Protein AF-W6R909-F1 (afdb_monomer_lite)

Structure (mmCIF, N/CA/C/O backbone):
data_AF-W6R909-F1
#
_entry.id   AF-W6R909-F1
#
loop_
_atom_site.group_PDB
_atom_site.id
_atom_site.type_symbol
_atom_site.label_atom_id
_atom_site.label_alt_id
_atom_site.label_comp_id
_atom_site.label_asym_id
_atom_site.label_entity_id
_atom_site.label_seq_id
_atom_site.pdbx_PDB_ins_code
_atom_site.Cartn_x
_atom_site.Cartn_y
_atom_site.Cartn_z
_atom_site.occupancy
_atom_site.B_iso_or_equiv
_atom_site.auth_seq_id
_atom_site.auth_comp_id
_atom_site.auth_asym_id
_atom_site.auth_atom_id
_atom_site.pdbx_PDB_model_num
ATOM 1 N N . MET A 1 1 ? -12.999 1.945 1.449 1.00 92.81 1 MET A N 1
ATOM 2 C CA . MET A 1 1 ? -11.681 1.314 1.232 1.00 92.81 1 MET A CA 1
ATOM 3 C C . MET A 1 1 ? -10.691 2.418 0.921 1.00 92.81 1 MET A C 1
ATOM 5 O O . MET A 1 1 ? -11.047 3.311 0.161 1.00 92.81 1 MET A O 1
ATOM 9 N N . CYS A 1 2 ? -9.505 2.371 1.512 1.00 96.56 2 CYS A N 1
ATOM 10 C CA . CYS A 1 2 ? -8.406 3.294 1.252 1.00 96.56 2 CYS A CA 1
ATOM 11 C C . CYS A 1 2 ? -7.280 2.506 0.571 1.00 96.56 2 CYS A C 1
ATOM 13 O O . CYS A 1 2 ? -6.784 1.541 1.147 1.00 96.56 2 CYS A O 1
ATOM 15 N N . ALA A 1 3 ? -6.928 2.871 -0.660 1.00 95.81 3 ALA A N 1
ATOM 16 C CA . ALA A 1 3 ? -6.003 2.114 -1.507 1.00 95.81 3 ALA A CA 1
ATOM 17 C C . ALA A 1 3 ? -4.643 2.823 -1.625 1.00 95.81 3 ALA A C 1
ATOM 19 O O . ALA A 1 3 ? -4.203 3.124 -2.728 1.00 95.81 3 ALA A O 1
ATOM 20 N N . GLY A 1 4 ? -4.019 3.109 -0.480 1.00 94.56 4 GLY A N 1
ATOM 21 C CA . GLY A 1 4 ? -2.711 3.755 -0.415 1.00 94.56 4 GLY A CA 1
ATOM 22 C C . GLY A 1 4 ? -2.709 5.251 -0.714 1.00 94.56 4 GLY A C 1
ATOM 23 O O . GLY A 1 4 ? -3.745 5.824 -1.056 1.00 94.56 4 GLY A O 1
ATOM 24 N N . ASP A 1 5 ? -1.539 5.871 -0.541 1.00 94.06 5 ASP A N 1
ATOM 25 C CA . ASP A 1 5 ? -1.182 7.224 -1.006 1.00 94.06 5 ASP A CA 1
ATOM 26 C C . ASP A 1 5 ? -2.217 8.309 -0.678 1.00 94.06 5 ASP A C 1
ATOM 28 O O . ASP A 1 5 ? -2.495 9.225 -1.452 1.00 94.06 5 ASP A O 1
ATOM 32 N N . ILE A 1 6 ? -2.804 8.214 0.515 1.00 94.81 6 ILE A N 1
ATOM 33 C CA . ILE A 1 6 ? -3.758 9.210 1.026 1.00 94.81 6 ILE A CA 1
ATOM 34 C C . ILE A 1 6 ? -3.034 10.531 1.289 1.00 94.81 6 ILE A C 1
ATOM 36 O O . ILE A 1 6 ? -3.579 11.614 1.071 1.00 94.81 6 ILE A O 1
ATOM 40 N N . THR A 1 7 ? -1.802 10.425 1.781 1.00 93.75 7 THR A N 1
ATOM 41 C CA . THR A 1 7 ? -0.854 11.516 1.978 1.00 93.75 7 THR A CA 1
ATOM 42 C C . THR A 1 7 ? 0.539 11.043 1.550 1.00 93.75 7 THR A C 1
ATOM 44 O O . THR A 1 7 ? 0.712 9.896 1.146 1.00 93.75 7 THR A O 1
ATOM 47 N N . ASN A 1 8 ? 1.549 11.906 1.677 1.00 89.94 8 ASN A N 1
ATOM 48 C CA . ASN A 1 8 ? 2.939 11.535 1.399 1.00 89.94 8 ASN A CA 1
ATOM 49 C C . ASN A 1 8 ? 3.634 10.805 2.562 1.00 89.94 8 ASN A C 1
ATOM 51 O O . ASN A 1 8 ? 4.794 10.426 2.423 1.00 89.94 8 ASN A O 1
ATOM 55 N N . PHE A 1 9 ? 2.974 10.651 3.716 1.00 92.94 9 PHE A N 1
ATOM 56 C CA . PHE A 1 9 ? 3.574 10.055 4.907 1.00 92.94 9 PHE A CA 1
ATOM 57 C C . PHE A 1 9 ? 2.599 9.102 5.592 1.00 92.94 9 PHE A C 1
ATOM 59 O O . PHE A 1 9 ? 1.491 9.479 5.967 1.00 92.94 9 PHE A O 1
ATOM 66 N N . ILE A 1 10 ? 3.042 7.869 5.831 1.00 95.44 10 ILE A N 1
ATOM 67 C CA . ILE A 1 10 ? 2.190 6.809 6.380 1.00 95.44 10 ILE A CA 1
ATOM 68 C C . ILE A 1 10 ? 1.524 7.173 7.720 1.00 95.44 10 ILE A C 1
ATOM 70 O O . ILE A 1 10 ? 0.369 6.822 7.962 1.00 95.44 10 ILE A O 1
ATOM 74 N N . ASP A 1 11 ? 2.214 7.913 8.589 1.00 96.19 11 ASP A N 1
ATOM 75 C CA . ASP A 1 11 ? 1.683 8.357 9.881 1.00 96.19 11 ASP A CA 1
ATOM 76 C C . ASP A 1 11 ? 0.548 9.356 9.708 1.00 96.19 11 ASP A C 1
ATOM 78 O O . ASP A 1 11 ? -0.465 9.247 10.397 1.00 96.19 11 ASP A O 1
ATOM 82 N N . ASP A 1 12 ? 0.694 10.294 8.772 1.00 96.94 12 ASP A N 1
ATOM 83 C CA . ASP A 1 12 ? -0.322 11.299 8.473 1.00 96.94 12 ASP A CA 1
ATOM 84 C C . ASP A 1 12 ? -1.542 10.636 7.829 1.00 96.94 12 ASP A C 1
ATOM 86 O O . ASP A 1 12 ? -2.674 10.892 8.249 1.00 96.94 12 ASP A O 1
ATOM 90 N N . SER A 1 13 ? -1.314 9.712 6.887 1.00 96.81 13 SER A N 1
ATOM 91 C CA . SER A 1 13 ? -2.352 8.879 6.274 1.00 96.81 13 SER A CA 1
ATOM 92 C C . SER A 1 13 ? -3.169 8.138 7.341 1.00 96.81 13 SER A C 1
ATOM 94 O O . SER A 1 13 ? -4.394 8.285 7.404 1.00 96.81 13 SER A O 1
ATOM 96 N N . ILE A 1 14 ? -2.515 7.379 8.230 1.00 97.69 14 ILE A N 1
ATOM 97 C CA . ILE A 1 14 ? -3.207 6.587 9.260 1.00 97.69 14 ILE A CA 1
ATOM 98 C C . ILE A 1 14 ? -3.851 7.491 10.318 1.00 97.69 14 ILE A C 1
ATOM 100 O O . ILE A 1 14 ? -4.996 7.254 10.704 1.00 97.69 14 ILE A O 1
ATOM 104 N N . SER A 1 15 ? -3.177 8.557 10.752 1.00 97.62 15 SER A N 1
ATOM 105 C CA . SER A 1 15 ? -3.722 9.538 11.701 1.00 97.62 15 SER A CA 1
ATOM 106 C C . SER A 1 15 ? -5.005 10.186 11.171 1.00 97.62 15 SER A C 1
ATOM 108 O O . SER A 1 15 ? -6.011 10.267 11.886 1.00 97.62 15 SER A O 1
ATOM 110 N N . TYR A 1 16 ? -5.017 10.575 9.893 1.00 97.69 16 TYR A N 1
ATOM 111 C CA . TYR A 1 16 ? -6.199 11.120 9.233 1.00 97.69 16 TYR A CA 1
ATOM 112 C C . TYR A 1 16 ? -7.346 10.105 9.193 1.00 97.69 16 TYR A C 1
ATOM 114 O O . TYR A 1 16 ? -8.465 10.440 9.593 1.00 97.69 16 TYR A O 1
ATOM 122 N N . ILE A 1 17 ? -7.080 8.859 8.778 1.00 98.06 17 ILE A N 1
ATOM 123 C CA . ILE A 1 17 ? -8.098 7.798 8.751 1.00 98.06 17 ILE A CA 1
ATOM 124 C C . ILE A 1 17 ? -8.701 7.601 10.142 1.00 98.06 17 ILE A C 1
ATOM 126 O O . ILE A 1 17 ? -9.925 7.657 10.279 1.00 98.06 17 ILE A O 1
ATOM 130 N N . ARG A 1 18 ? -7.861 7.407 11.167 1.00 97.50 18 ARG A N 1
ATOM 131 C CA . ARG A 1 18 ? -8.301 7.160 12.550 1.00 97.50 18 ARG A CA 1
ATOM 132 C C . ARG A 1 18 ? -9.163 8.294 13.087 1.00 97.50 18 ARG A C 1
ATOM 134 O O . ARG A 1 18 ? -10.166 8.076 13.757 1.00 97.50 18 ARG A O 1
ATOM 141 N N . ARG A 1 19 ? -8.793 9.538 12.781 1.00 97.44 19 ARG A N 1
ATOM 142 C CA . ARG A 1 19 ? -9.500 10.714 13.292 1.00 97.44 19 ARG A CA 1
ATOM 143 C C . ARG A 1 19 ? -10.793 11.014 12.537 1.00 97.44 19 ARG A C 1
ATOM 145 O O . ARG A 1 19 ? -11.747 11.500 13.141 1.00 97.44 19 ARG A O 1
ATOM 152 N N . VAL A 1 20 ? -10.815 10.809 11.221 1.00 97.38 20 VAL A N 1
ATOM 153 C CA . VAL A 1 20 ? -11.862 11.363 10.346 1.00 97.38 20 VAL A CA 1
ATOM 154 C C . VAL A 1 20 ? -12.795 10.292 9.789 1.00 97.38 20 VAL A C 1
ATOM 156 O O . VAL A 1 20 ? -13.994 10.562 9.657 1.00 97.38 20 VAL A O 1
ATOM 159 N N . ILE A 1 21 ? -12.278 9.109 9.456 1.00 97.12 21 ILE A N 1
ATOM 160 C CA . ILE A 1 21 ? -13.019 8.064 8.734 1.00 97.12 21 ILE A CA 1
ATOM 161 C C . ILE A 1 21 ? -13.459 6.947 9.681 1.00 97.12 21 ILE A C 1
ATOM 163 O O . ILE A 1 21 ? -14.652 6.652 9.739 1.00 97.12 21 ILE A O 1
ATOM 167 N N . GLU A 1 22 ? -12.524 6.386 10.453 1.00 96.88 22 GLU A N 1
ATOM 168 C CA . GLU A 1 22 ? -12.757 5.272 11.386 1.00 96.88 22 GLU A CA 1
ATOM 169 C C . GLU A 1 22 ? -13.977 5.482 12.310 1.00 96.88 22 GLU A C 1
ATOM 171 O O . GLU A 1 22 ? -14.765 4.548 12.456 1.00 96.88 22 GLU A O 1
ATOM 176 N N . PRO A 1 23 ? -14.250 6.687 12.866 1.00 97.44 23 PRO A N 1
ATOM 177 C CA . PRO A 1 23 ? -15.401 6.880 13.754 1.00 97.44 23 PRO A CA 1
ATOM 178 C C . PRO A 1 23 ? -16.766 6.731 13.066 1.00 97.44 23 PRO A C 1
ATOM 180 O O . PRO A 1 23 ? -17.793 6.712 13.739 1.00 97.44 23 PRO A O 1
ATOM 183 N N . LYS A 1 24 ? -16.798 6.697 11.729 1.00 97.12 24 LYS A N 1
ATOM 184 C CA . LYS A 1 24 ? -18.025 6.648 10.924 1.00 97.12 24 LYS A CA 1
ATOM 185 C C . LYS A 1 24 ? -18.265 5.275 10.300 1.00 97.12 24 LYS A C 1
ATOM 187 O O . LYS A 1 24 ? -19.405 4.984 9.947 1.00 97.12 24 LYS A O 1
ATOM 192 N N . MET A 1 25 ? -17.216 4.472 10.105 1.00 95.56 25 MET A N 1
ATOM 193 C CA . MET A 1 25 ? -17.283 3.172 9.428 1.00 95.56 25 MET A CA 1
ATOM 194 C C . MET A 1 25 ? -15.983 2.363 9.576 1.00 95.56 25 MET A C 1
ATOM 196 O O . MET A 1 25 ? -14.914 2.967 9.684 1.00 95.56 25 MET A O 1
ATOM 200 N N . PRO A 1 26 ? -16.045 1.019 9.479 1.00 95.06 26 PRO A N 1
ATOM 201 C CA . PRO A 1 26 ? -14.858 0.174 9.352 1.00 95.06 26 PRO A CA 1
ATOM 202 C C . PRO A 1 26 ? -14.026 0.548 8.124 1.00 95.06 26 PRO A C 1
ATOM 204 O O . PRO A 1 26 ? -14.570 0.908 7.073 1.00 95.06 26 PRO A O 1
ATOM 207 N N . VAL A 1 27 ? -12.704 0.419 8.224 1.00 98.19 27 VAL A N 1
ATOM 208 C CA . VAL A 1 27 ? -11.791 0.795 7.139 1.00 98.19 27 VAL A CA 1
ATOM 209 C C . VAL A 1 27 ? -10.990 -0.415 6.691 1.00 98.19 27 VAL A C 1
ATOM 211 O O . VAL A 1 27 ? -10.351 -1.068 7.499 1.00 98.19 27 VAL A O 1
ATOM 214 N N . VAL A 1 28 ? -10.983 -0.683 5.387 1.00 98.38 28 VAL A N 1
ATOM 215 C CA . VAL A 1 28 ? -9.986 -1.554 4.750 1.00 98.38 28 VAL A CA 1
ATOM 216 C C . VAL A 1 28 ? -8.921 -0.655 4.138 1.00 98.38 28 VAL A C 1
ATOM 218 O O . VAL A 1 28 ? -9.273 0.228 3.346 1.00 98.38 28 VAL A O 1
ATOM 221 N N . LEU A 1 29 ? -7.664 -0.869 4.516 1.00 98.38 29 LEU A N 1
ATOM 222 C CA . LEU A 1 29 ? -6.502 -0.089 4.101 1.00 98.38 29 LEU A CA 1
ATOM 223 C C . LEU A 1 29 ? -5.476 -0.999 3.414 1.00 98.38 29 LEU A C 1
ATOM 225 O O . LEU A 1 29 ? -5.131 -2.048 3.943 1.00 98.38 29 LEU A O 1
ATOM 229 N N . VAL A 1 30 ? -4.961 -0.570 2.269 1.00 98.06 30 VAL A N 1
ATOM 230 C CA . VAL A 1 30 ? -3.715 -1.071 1.661 1.00 98.06 30 VAL A CA 1
ATOM 231 C C . VAL A 1 30 ? -2.751 0.113 1.586 1.00 98.06 30 VAL A C 1
ATOM 233 O O . VAL A 1 30 ? -3.214 1.252 1.509 1.00 98.06 30 VAL A O 1
ATOM 236 N N . LEU A 1 31 ? -1.443 -0.131 1.651 1.00 97.38 31 LEU A N 1
ATOM 237 C CA . LEU A 1 31 ? -0.434 0.921 1.496 1.00 97.38 31 LEU A CA 1
ATOM 238 C C . LEU A 1 31 ? -0.179 1.231 0.013 1.00 97.38 31 LEU A C 1
ATOM 240 O O . LEU A 1 31 ? -0.286 0.353 -0.839 1.00 97.38 31 LEU A O 1
ATOM 244 N N . GLY A 1 32 ? 0.148 2.483 -0.291 1.00 94.75 32 GLY A N 1
ATOM 245 C CA . GLY A 1 32 ? 0.595 2.939 -1.610 1.00 94.75 32 GLY A CA 1
ATOM 246 C C . GLY A 1 32 ? 2.093 3.223 -1.607 1.00 94.75 32 GLY A C 1
ATOM 247 O O . GLY A 1 32 ? 2.739 3.099 -0.566 1.00 94.75 32 GLY A O 1
ATOM 248 N N . ASN A 1 33 ? 2.682 3.579 -2.753 1.00 92.88 33 ASN A N 1
ATOM 249 C CA . ASN A 1 33 ? 4.136 3.730 -2.846 1.00 92.88 33 ASN A CA 1
ATOM 250 C C . ASN A 1 33 ? 4.697 4.812 -1.917 1.00 92.88 33 ASN A C 1
ATOM 252 O O . ASN A 1 33 ? 5.765 4.595 -1.341 1.00 92.88 33 ASN A O 1
ATOM 256 N N . HIS A 1 34 ? 3.992 5.926 -1.709 1.00 92.94 34 HIS A N 1
ATOM 257 C CA . HIS A 1 34 ? 4.428 6.986 -0.797 1.00 92.94 34 HIS A CA 1
ATOM 258 C C . HIS A 1 34 ? 4.389 6.550 0.668 1.00 92.94 34 HIS A C 1
ATOM 260 O O . HIS A 1 34 ? 5.227 6.986 1.457 1.00 92.94 34 HIS A O 1
ATOM 266 N N . ASP A 1 35 ? 3.507 5.620 1.038 1.00 95.00 35 ASP A N 1
ATOM 267 C CA . ASP A 1 35 ? 3.484 5.064 2.394 1.00 95.00 35 ASP A CA 1
ATOM 268 C C . ASP A 1 35 ? 4.762 4.249 2.716 1.00 95.00 35 ASP A C 1
ATOM 270 O O . ASP A 1 35 ? 5.100 4.059 3.888 1.00 95.00 35 ASP A O 1
ATOM 274 N N . PHE A 1 36 ? 5.511 3.805 1.696 1.00 93.75 36 PHE A N 1
ATOM 275 C CA . PHE A 1 36 ? 6.791 3.100 1.846 1.00 93.75 36 PHE A CA 1
ATOM 276 C C . PHE A 1 36 ? 8.027 4.015 1.806 1.00 93.75 36 PHE A C 1
ATOM 278 O O . PHE A 1 36 ? 9.137 3.551 2.089 1.00 93.75 36 PHE A O 1
ATOM 285 N N . TYR A 1 37 ? 7.883 5.299 1.463 1.00 91.62 37 TYR A N 1
ATOM 286 C CA . TYR A 1 37 ? 9.031 6.190 1.274 1.00 91.62 37 TYR A CA 1
ATOM 287 C C . TYR A 1 37 ? 9.837 6.377 2.566 1.00 91.62 37 TYR A C 1
ATOM 289 O O . TYR A 1 37 ? 9.302 6.534 3.663 1.00 91.62 37 TYR A O 1
ATOM 297 N N . GLY A 1 38 ? 11.167 6.351 2.432 1.00 90.00 38 GLY A N 1
ATOM 298 C CA . GLY A 1 38 ? 12.090 6.487 3.563 1.00 90.00 38 GLY A CA 1
ATOM 299 C C . GLY A 1 38 ? 12.167 5.264 4.488 1.00 90.00 38 GLY A C 1
ATOM 300 O O . GLY A 1 38 ? 12.760 5.360 5.562 1.00 90.00 38 GLY A O 1
ATOM 301 N N . SER A 1 39 ? 11.598 4.117 4.099 1.00 93.19 39 SER A N 1
ATOM 302 C CA . SER A 1 39 ? 11.676 2.863 4.853 1.00 93.19 39 SER A CA 1
ATOM 303 C C . SER A 1 39 ? 11.915 1.657 3.940 1.00 93.19 39 SER A C 1
ATOM 305 O O . SER A 1 39 ? 11.813 1.744 2.719 1.00 93.19 39 SER A O 1
ATOM 307 N N . SER A 1 40 ? 12.243 0.508 4.531 1.00 95.44 40 SER A N 1
ATOM 308 C CA . SER A 1 40 ? 12.151 -0.766 3.817 1.00 95.44 40 SER A CA 1
ATOM 309 C C . SER A 1 40 ? 10.688 -1.205 3.719 1.00 95.44 40 SER A C 1
ATOM 311 O O . SER A 1 40 ? 9.856 -0.788 4.525 1.00 95.44 40 SER A O 1
ATOM 313 N N . ILE A 1 41 ? 10.378 -2.114 2.787 1.00 94.25 41 ILE A N 1
ATOM 314 C CA . ILE A 1 41 ? 9.030 -2.701 2.668 1.00 94.25 41 ILE A CA 1
ATOM 315 C C . ILE A 1 41 ? 8.563 -3.275 4.013 1.00 94.25 41 ILE A C 1
ATOM 317 O O . ILE A 1 41 ? 7.479 -2.954 4.495 1.00 94.25 41 ILE A O 1
ATOM 321 N N . SER A 1 42 ? 9.408 -4.086 4.658 1.00 96.19 42 SER A N 1
ATOM 322 C CA . SER A 1 42 ? 9.098 -4.666 5.966 1.00 96.19 42 SER A CA 1
ATOM 323 C C . SER A 1 42 ? 8.943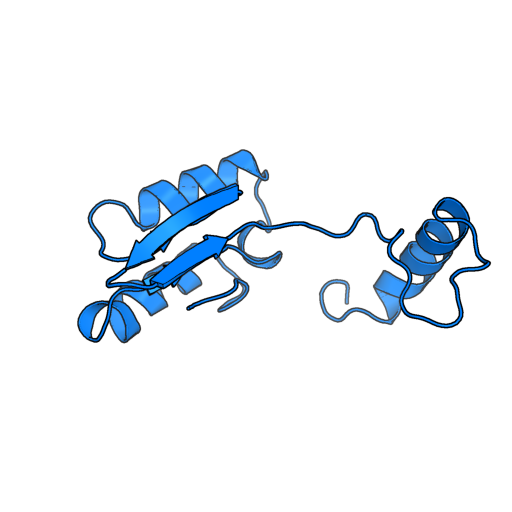 -3.604 7.055 1.00 96.19 42 SER A C 1
ATOM 325 O O . SER A 1 42 ? 8.015 -3.697 7.855 1.00 96.19 42 SER A O 1
ATOM 327 N N . GLY A 1 43 ? 9.804 -2.583 7.065 1.00 97.75 43 GLY A N 1
ATOM 328 C CA . GLY A 1 43 ? 9.788 -1.514 8.061 1.00 97.75 43 GLY A CA 1
ATOM 329 C C . GLY A 1 43 ? 8.530 -0.651 7.985 1.00 97.75 43 GLY A C 1
ATOM 330 O O . GLY A 1 43 ? 7.915 -0.373 9.017 1.00 97.75 43 GLY A O 1
ATOM 331 N N . ALA A 1 44 ? 8.102 -0.281 6.775 1.00 96.75 44 ALA A N 1
ATOM 332 C CA . ALA A 1 44 ? 6.862 0.458 6.554 1.00 96.75 44 ALA A CA 1
ATOM 333 C C . ALA A 1 44 ? 5.641 -0.354 7.003 1.00 96.75 44 ALA A C 1
ATOM 335 O O . ALA A 1 44 ? 4.815 0.155 7.757 1.00 96.75 44 ALA A O 1
ATOM 336 N N . LEU A 1 45 ? 5.564 -1.637 6.629 1.00 97.44 45 LEU A N 1
ATOM 337 C CA . LEU A 1 45 ? 4.467 -2.522 7.038 1.00 97.44 45 LEU A CA 1
ATOM 338 C C . LEU A 1 45 ? 4.412 -2.711 8.555 1.00 97.44 45 LEU A C 1
ATOM 340 O O . LEU A 1 45 ? 3.339 -2.661 9.150 1.00 97.44 45 LEU A O 1
ATOM 344 N N . GLU A 1 46 ? 5.555 -2.922 9.205 1.00 98.00 46 GLU A N 1
ATOM 345 C CA . GLU A 1 46 ? 5.631 -3.056 10.661 1.00 98.00 46 GLU A CA 1
ATOM 346 C C . GLU A 1 46 ? 5.182 -1.767 11.363 1.00 98.00 46 GLU A C 1
ATOM 348 O O . GLU A 1 46 ? 4.415 -1.808 12.327 1.00 98.00 46 GLU A O 1
ATOM 353 N N . ARG A 1 47 ? 5.602 -0.606 10.846 1.00 98.00 47 ARG A N 1
ATOM 354 C CA . ARG A 1 47 ? 5.150 0.700 11.334 1.00 98.00 47 ARG A CA 1
ATOM 355 C C . ARG A 1 47 ? 3.645 0.872 11.160 1.00 98.00 47 ARG A C 1
ATOM 357 O O . ARG A 1 47 ? 2.979 1.245 12.120 1.00 98.00 47 ARG A O 1
ATOM 364 N N . ALA A 1 48 ? 3.113 0.561 9.983 1.00 97.81 48 ALA A N 1
ATOM 365 C CA . ALA A 1 48 ? 1.689 0.628 9.685 1.00 97.81 48 ALA A CA 1
ATOM 366 C C . ALA A 1 48 ? 0.876 -0.237 10.653 1.00 97.81 48 ALA A C 1
ATOM 368 O O . ALA A 1 48 ? -0.074 0.251 11.261 1.00 97.81 48 ALA A O 1
ATOM 369 N N . ARG A 1 49 ? 1.300 -1.494 10.857 1.00 98.12 49 ARG A N 1
ATOM 370 C CA . ARG A 1 49 ? 0.670 -2.441 11.790 1.00 98.12 49 ARG A CA 1
ATOM 371 C C . ARG A 1 49 ? 0.620 -1.895 13.213 1.00 98.12 49 ARG A C 1
ATOM 373 O O . ARG A 1 49 ? -0.430 -1.965 13.839 1.00 98.12 49 ARG A O 1
ATOM 380 N N . ARG A 1 50 ? 1.710 -1.290 13.698 1.00 98.25 50 ARG A N 1
ATOM 381 C CA . ARG A 1 50 ? 1.718 -0.606 15.004 1.00 98.25 50 ARG A CA 1
ATOM 382 C C . ARG A 1 50 ? 0.743 0.569 15.053 1.00 98.25 50 ARG A C 1
ATOM 384 O O . ARG A 1 50 ? 0.045 0.748 16.042 1.00 98.25 50 ARG A O 1
ATOM 391 N N . LEU A 1 51 ? 0.687 1.381 13.999 1.00 98.00 51 LEU A N 1
ATOM 392 C CA . LEU A 1 51 ? -0.166 2.573 13.959 1.00 98.00 51 LEU A CA 1
ATOM 393 C C . LEU A 1 51 ? -1.667 2.238 13.927 1.00 98.00 51 LEU A C 1
ATOM 395 O O . LEU A 1 51 ? -2.471 3.020 14.444 1.00 98.00 51 LEU A O 1
ATOM 399 N N . VAL A 1 52 ? -2.046 1.096 13.343 1.00 97.88 52 VAL A N 1
ATOM 400 C CA . VAL A 1 52 ? -3.438 0.606 13.312 1.00 97.88 52 VAL A CA 1
ATOM 401 C C . VAL A 1 52 ? -3.791 -0.305 14.493 1.00 97.88 52 VAL A C 1
ATOM 403 O O . VAL A 1 52 ? -4.940 -0.731 14.609 1.00 97.88 52 VAL A O 1
ATOM 406 N N . GLU A 1 53 ? -2.849 -0.606 15.388 1.00 97.31 53 GLU A N 1
ATOM 407 C CA . GLU A 1 53 ? -3.109 -1.461 16.547 1.00 97.31 53 GLU A CA 1
ATOM 408 C C . GLU A 1 53 ? -4.233 -0.879 17.426 1.00 97.31 53 GLU A C 1
ATOM 410 O O . GLU A 1 53 ? -4.272 0.319 17.728 1.00 97.31 53 GLU A O 1
ATOM 415 N N . GLY A 1 54 ? -5.192 -1.733 17.799 1.00 95.12 54 GLY A N 1
ATOM 416 C CA . GLY A 1 54 ? -6.367 -1.343 18.586 1.00 95.12 54 GLY A CA 1
ATOM 417 C C . GLY A 1 54 ? -7.400 -0.480 17.846 1.00 95.12 54 GLY A C 1
ATOM 418 O O . GLY A 1 54 ? -8.300 0.053 18.493 1.00 95.12 54 GLY A O 1
ATOM 419 N N . SER A 1 55 ? -7.283 -0.320 16.524 1.00 96.38 55 SER A N 1
ATOM 420 C CA . SER A 1 55 ? -8.252 0.400 15.684 1.00 96.38 55 SER A CA 1
ATOM 421 C C . SER A 1 55 ? -9.209 -0.551 14.947 1.00 96.38 55 SER A C 1
ATOM 423 O O . SER A 1 55 ? -8.999 -1.763 14.904 1.00 96.38 55 SER A O 1
ATOM 425 N N . GLN A 1 56 ? -10.249 0.000 14.321 1.00 95.44 56 GLN A N 1
ATOM 426 C CA . GLN A 1 56 ? -11.133 -0.680 13.362 1.00 95.44 56 GLN A CA 1
ATOM 427 C C . GLN A 1 56 ? -10.605 -0.602 11.915 1.00 95.44 56 GLN A C 1
ATOM 429 O O . GLN A 1 56 ? -11.371 -0.713 10.951 1.00 95.44 56 GLN A O 1
ATOM 434 N N . ILE A 1 57 ? -9.300 -0.366 11.745 1.00 98.06 57 ILE A N 1
ATOM 435 C CA . ILE A 1 57 ? -8.635 -0.346 10.442 1.00 98.06 57 ILE A CA 1
ATOM 436 C C . ILE A 1 57 ? -8.049 -1.732 10.160 1.00 98.06 57 ILE A C 1
ATOM 438 O O . ILE A 1 57 ? -7.131 -2.198 10.831 1.00 98.06 57 ILE A O 1
ATOM 442 N N . HIS A 1 58 ? -8.552 -2.370 9.111 1.00 98.12 58 HIS A N 1
ATOM 443 C CA . HIS A 1 58 ? -8.038 -3.609 8.548 1.00 98.12 58 HIS A CA 1
ATOM 444 C C . HIS A 1 58 ? -6.970 -3.284 7.500 1.00 98.12 58 HIS A C 1
ATOM 446 O O . HIS A 1 58 ?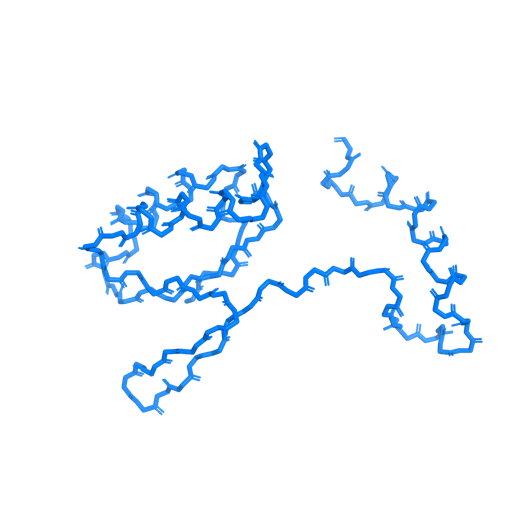 -7.287 -3.064 6.329 1.00 98.12 58 HIS A O 1
ATOM 452 N N . LEU A 1 59 ? -5.710 -3.219 7.931 1.00 98.25 59 LEU A N 1
ATOM 453 C CA . LEU A 1 59 ? -4.564 -3.134 7.027 1.00 98.25 59 LEU A CA 1
ATOM 454 C C . LEU A 1 59 ? -4.348 -4.491 6.342 1.00 98.25 59 LEU A C 1
ATOM 456 O O . LEU A 1 59 ? -4.211 -5.495 7.035 1.00 98.25 59 LEU A O 1
ATOM 460 N N . LEU A 1 60 ? -4.303 -4.518 5.010 1.00 98.38 60 LEU A N 1
ATOM 461 C CA . LEU A 1 60 ? -4.087 -5.726 4.214 1.00 98.38 60 LEU A CA 1
ATOM 462 C C . LEU A 1 60 ? -2.800 -5.613 3.392 1.00 98.38 60 LEU A C 1
ATOM 464 O O . LEU A 1 60 ? -2.637 -4.669 2.621 1.00 98.38 60 LEU A O 1
ATOM 468 N N . GLU A 1 61 ? -1.932 -6.617 3.503 1.00 97.25 61 GLU A N 1
ATOM 469 C CA . GLU A 1 61 ? -0.796 -6.820 2.600 1.00 97.25 61 GLU A CA 1
ATOM 470 C C . GLU A 1 61 ? -0.680 -8.307 2.247 1.00 97.25 61 GLU A C 1
ATOM 472 O O . GLU A 1 61 ? -0.168 -9.098 3.038 1.00 97.25 61 GLU A O 1
ATOM 477 N N . ASN A 1 62 ? -1.170 -8.688 1.062 1.00 96.94 62 ASN A N 1
ATOM 478 C CA . ASN A 1 62 ? -1.381 -10.084 0.653 1.00 96.94 62 ASN A CA 1
ATOM 479 C C . ASN A 1 62 ? -2.322 -10.842 1.600 1.00 96.94 62 ASN A C 1
ATOM 481 O O . ASN A 1 62 ? -2.180 -12.041 1.839 1.00 96.94 62 ASN A O 1
ATOM 485 N N . GLU A 1 63 ? -3.306 -10.124 2.134 1.00 97.75 63 GLU A N 1
ATOM 486 C CA . GLU A 1 63 ? -4.237 -10.614 3.142 1.00 97.75 63 GLU A CA 1
ATOM 487 C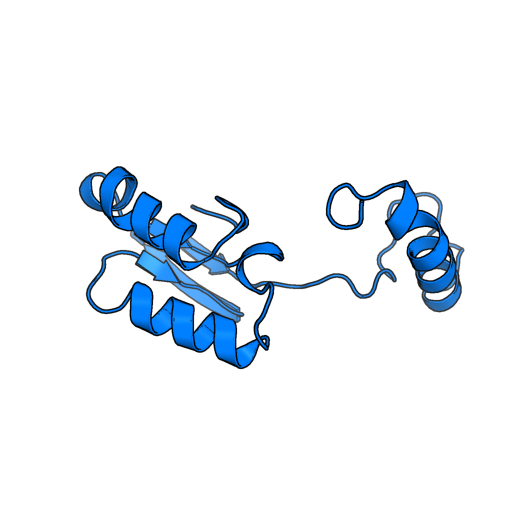 C . GLU A 1 63 ? -5.682 -10.348 2.716 1.00 97.75 63 GLU A C 1
ATOM 489 O O . GLU A 1 63 ? -5.972 -9.602 1.773 1.00 97.75 63 GLU A O 1
ATOM 494 N N . THR A 1 64 ? -6.617 -10.993 3.414 1.00 98.06 64 THR A N 1
ATOM 495 C CA . THR A 1 64 ? -8.049 -10.841 3.151 1.00 98.06 64 THR A CA 1
ATOM 496 C C . THR A 1 64 ? -8.818 -10.604 4.435 1.00 98.06 64 THR A C 1
ATOM 498 O O . THR A 1 64 ? -8.491 -11.201 5.458 1.00 98.06 64 THR A O 1
ATOM 501 N N . VAL A 1 65 ? -9.888 -9.816 4.364 1.00 97.94 65 VAL A N 1
ATOM 502 C CA . VAL A 1 65 ? -10.839 -9.622 5.465 1.00 97.94 65 VAL A CA 1
ATOM 503 C C . VAL A 1 65 ? -12.265 -9.755 4.950 1.00 97.94 65 VAL A C 1
ATOM 505 O O . VAL A 1 65 ? -12.570 -9.326 3.839 1.00 97.94 65 VAL A O 1
ATOM 508 N N . THR A 1 66 ? -13.146 -10.342 5.752 1.00 97.94 66 THR A N 1
ATOM 509 C CA . THR A 1 66 ? -14.581 -10.395 5.459 1.00 97.94 66 THR A CA 1
ATOM 510 C C . THR A 1 66 ? -15.307 -9.421 6.376 1.00 97.94 66 THR A C 1
ATOM 512 O O . THR A 1 66 ? -15.151 -9.493 7.593 1.00 97.94 66 THR A O 1
ATOM 515 N N . ILE A 1 67 ? -16.089 -8.508 5.798 1.00 96.00 67 ILE A N 1
ATOM 516 C CA . ILE A 1 67 ? -16.916 -7.542 6.532 1.00 96.00 67 ILE A CA 1
ATOM 517 C C . ILE A 1 67 ? -18.349 -7.688 6.015 1.00 96.00 67 ILE A C 1
ATOM 519 O O . ILE A 1 67 ? -18.618 -7.431 4.840 1.00 96.00 67 ILE A O 1
ATOM 523 N N . GLY A 1 68 ? -19.260 -8.136 6.884 1.00 94.25 68 GLY A N 1
ATOM 524 C CA . GLY A 1 68 ? -20.584 -8.603 6.461 1.00 94.25 68 GLY A CA 1
ATOM 525 C C . GLY A 1 68 ? -20.459 -9.806 5.522 1.00 94.25 68 GLY A C 1
ATOM 526 O O . GLY A 1 68 ? -19.689 -10.721 5.797 1.00 94.25 68 GLY A O 1
ATOM 527 N N . ASP A 1 69 ? -21.154 -9.761 4.386 1.00 97.19 69 ASP A N 1
ATOM 528 C CA . ASP A 1 69 ? -21.131 -10.823 3.366 1.00 97.19 69 ASP A CA 1
ATOM 529 C C . ASP A 1 69 ? -20.085 -10.584 2.260 1.00 97.19 69 ASP A C 1
ATOM 531 O O . ASP A 1 69 ? -20.088 -11.252 1.226 1.00 97.19 69 ASP A O 1
ATOM 535 N N . CYS A 1 70 ? -19.188 -9.610 2.449 1.00 97.38 70 CYS A N 1
ATOM 536 C CA . CYS A 1 70 ? -18.238 -9.183 1.429 1.00 97.38 70 CYS A CA 1
ATOM 537 C C . CYS A 1 70 ? -16.796 -9.520 1.835 1.00 97.38 70 CYS A C 1
ATOM 539 O O . CYS A 1 70 ? -16.342 -9.133 2.915 1.00 97.38 70 CYS A O 1
ATOM 541 N N . ARG A 1 71 ? -16.065 -10.226 0.961 1.00 98.12 71 ARG A N 1
ATOM 542 C CA . ARG A 1 71 ? -14.638 -10.538 1.137 1.00 98.12 71 ARG A CA 1
ATOM 543 C C . ARG A 1 71 ? -13.781 -9.525 0.385 1.00 98.12 71 ARG A C 1
ATOM 545 O O . ARG A 1 71 ? -13.866 -9.417 -0.834 1.00 98.12 71 ARG A O 1
ATOM 552 N N . PHE A 1 72 ? -12.907 -8.851 1.114 1.00 98.19 72 PHE A N 1
ATOM 553 C CA . PHE A 1 72 ? -11.926 -7.909 0.595 1.00 98.19 72 PHE A CA 1
ATOM 554 C C . PHE A 1 72 ? -10.554 -8.578 0.534 1.00 98.19 72 PHE A C 1
ATOM 556 O O . PHE A 1 72 ? -10.168 -9.296 1.457 1.00 98.19 72 PHE A O 1
ATOM 563 N N . ILE A 1 73 ? -9.827 -8.341 -0.554 1.00 98.12 73 ILE A N 1
ATOM 564 C CA . ILE A 1 73 ? -8.469 -8.838 -0.795 1.00 98.12 73 ILE A CA 1
ATOM 565 C C . ILE A 1 73 ? -7.607 -7.612 -1.078 1.00 98.12 73 ILE A C 1
ATOM 567 O O . ILE A 1 73 ? -7.987 -6.794 -1.917 1.00 98.12 73 ILE A O 1
ATOM 571 N N . GLY A 1 74 ? -6.492 -7.462 -0.366 1.00 97.56 74 GLY A N 1
ATOM 572 C CA . GLY A 1 74 ? -5.620 -6.297 -0.490 1.00 97.56 74 GLY A CA 1
ATOM 573 C C . GLY A 1 74 ? -4.151 -6.691 -0.546 1.00 97.56 74 GLY A C 1
ATOM 574 O O . GLY A 1 74 ? -3.702 -7.539 0.225 1.00 97.56 74 GLY A O 1
ATOM 575 N N . ALA A 1 75 ? -3.419 -6.086 -1.477 1.00 95.81 75 ALA A N 1
ATOM 576 C CA . ALA A 1 75 ? -1.991 -6.295 -1.674 1.00 95.81 75 ALA A CA 1
ATOM 577 C C . ALA A 1 75 ? -1.369 -5.087 -2.373 1.00 95.81 75 ALA A C 1
ATOM 579 O O . ALA A 1 75 ? -2.005 -4.481 -3.243 1.00 95.81 75 ALA A O 1
ATOM 580 N N . THR A 1 76 ? -0.112 -4.797 -2.045 1.00 94.31 76 THR A N 1
ATOM 581 C CA . THR A 1 76 ? 0.709 -3.850 -2.802 1.00 94.31 76 THR A CA 1
ATOM 582 C C . THR A 1 76 ? 1.489 -4.640 -3.849 1.00 94.31 76 THR A C 1
ATOM 584 O O . THR A 1 76 ? 2.500 -5.266 -3.541 1.00 94.31 76 THR A O 1
ATOM 587 N N . LEU A 1 77 ? 1.011 -4.660 -5.096 1.00 90.06 77 LEU A N 1
ATOM 588 C CA . LEU A 1 77 ? 1.586 -5.546 -6.120 1.00 90.06 77 LEU A CA 1
ATOM 589 C C . LEU A 1 77 ? 2.916 -5.051 -6.700 1.00 90.06 77 LEU A C 1
ATOM 591 O O . LEU A 1 77 ? 3.670 -5.871 -7.217 1.00 90.06 77 LEU A O 1
ATOM 595 N N . TRP A 1 78 ? 3.211 -3.750 -6.574 1.00 89.50 78 TRP A N 1
ATOM 596 C CA . TRP A 1 78 ? 4.322 -3.057 -7.238 1.00 89.50 78 TRP A CA 1
ATOM 597 C C . TRP A 1 78 ? 4.372 -3.316 -8.757 1.00 89.50 78 TRP A C 1
ATOM 599 O O . TRP A 1 78 ? 3.722 -4.203 -9.302 1.00 89.50 78 TRP A O 1
ATOM 609 N N . THR A 1 79 ? 5.103 -2.487 -9.495 1.00 88.75 79 THR A N 1
ATOM 610 C CA . THR A 1 79 ? 5.332 -2.739 -10.922 1.00 88.75 79 THR A CA 1
ATOM 611 C C . THR A 1 79 ? 6.780 -3.137 -11.131 1.00 88.75 79 THR A C 1
ATOM 613 O O . THR A 1 79 ? 7.695 -2.488 -10.628 1.00 88.75 79 THR A O 1
ATOM 616 N N . ASP A 1 80 ? 6.994 -4.209 -11.885 1.00 89.50 80 ASP A N 1
ATOM 617 C CA . ASP A 1 80 ? 8.306 -4.561 -12.425 1.00 89.50 80 ASP A CA 1
ATOM 618 C C . ASP A 1 80 ? 8.556 -3.894 -13.793 1.00 89.50 80 ASP A C 1
ATOM 620 O O . ASP A 1 80 ? 9.550 -4.193 -14.465 1.00 89.50 80 ASP A O 1
ATOM 624 N N . PHE A 1 81 ? 7.628 -3.013 -14.198 1.00 90.00 81 PHE A N 1
ATOM 625 C CA . PHE A 1 81 ? 7.561 -2.302 -15.473 1.00 90.00 81 PHE A CA 1
ATOM 626 C C . PHE A 1 81 ? 7.535 -3.205 -16.712 1.00 90.00 81 PHE A C 1
ATOM 628 O O . PHE A 1 81 ? 7.812 -2.752 -17.821 1.00 90.00 81 PHE A O 1
ATOM 635 N N . ALA A 1 82 ? 7.174 -4.475 -16.540 1.00 90.75 82 ALA A N 1
ATOM 636 C CA . ALA A 1 82 ? 7.128 -5.459 -17.612 1.00 90.75 82 ALA A CA 1
ATOM 637 C C . ALA A 1 82 ? 5.690 -5.847 -17.993 1.00 90.75 82 ALA A C 1
ATOM 639 O O . ALA A 1 82 ? 5.478 -6.760 -18.793 1.00 90.75 82 ALA A O 1
ATOM 640 N N . VAL A 1 83 ? 4.686 -5.165 -17.434 1.00 87.75 83 VAL A N 1
ATOM 641 C CA . VAL A 1 83 ? 3.263 -5.335 -17.765 1.00 87.75 83 VAL A C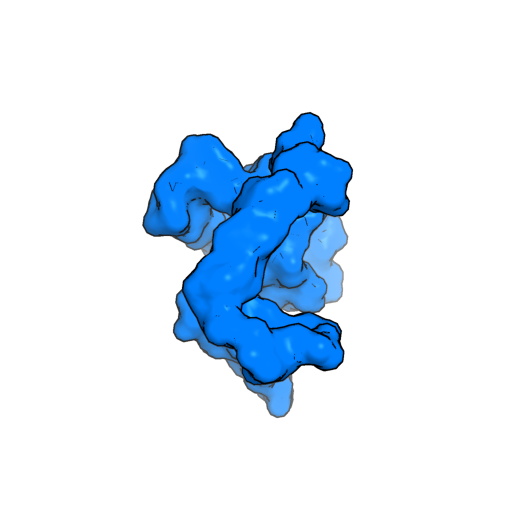A 1
ATOM 642 C C . VAL A 1 83 ? 2.951 -4.638 -19.091 1.00 87.75 83 VAL A C 1
ATOM 644 O O . VAL A 1 83 ? 3.493 -3.576 -19.383 1.00 87.75 83 VAL A O 1
ATOM 647 N N . SER A 1 84 ? 2.142 -5.280 -19.937 1.00 86.00 84 SER A N 1
ATOM 648 C CA . SER A 1 84 ? 1.744 -4.725 -21.240 1.00 86.00 84 SER A CA 1
ATOM 649 C C . SER A 1 84 ? 0.593 -3.761 -21.013 1.00 86.00 84 SER A C 1
ATOM 651 O O . SER A 1 84 ? -0.299 -4.048 -20.212 1.00 86.00 84 SER A O 1
ATOM 653 N N . VAL A 1 85 ? 0.627 -2.618 -21.690 1.00 82.75 85 VAL A N 1
ATOM 654 C CA . VAL A 1 85 ? -0.403 -1.573 -21.575 1.00 82.75 85 VAL A CA 1
ATOM 655 C C . VAL A 1 85 ? -1.305 -1.505 -22.812 1.00 82.75 85 VAL A C 1
ATOM 657 O O . VAL A 1 85 ? -2.099 -0.575 -22.940 1.00 82.75 85 VAL A O 1
ATOM 660 N N . GLY A 1 86 ? -1.216 -2.520 -23.678 1.00 81.62 86 GLY A N 1
ATOM 661 C CA . GLY A 1 86 ? -1.894 -2.599 -24.969 1.00 81.62 86 GLY A CA 1
ATOM 662 C C . GLY A 1 86 ? -1.024 -2.049 -26.098 1.00 81.62 86 GLY A C 1
ATOM 663 O O . GLY A 1 86 ? -0.266 -1.102 -25.903 1.00 81.62 86 GLY A O 1
ATOM 664 N N . GLU A 1 87 ? -1.125 -2.667 -27.278 1.00 85.00 87 GLU A N 1
ATOM 665 C CA . GLU A 1 87 ? -0.355 -2.343 -28.499 1.00 85.00 87 GLU A CA 1
ATOM 666 C C . GLU A 1 87 ? 1.147 -2.678 -28.430 1.00 85.00 87 GLU A C 1
ATOM 668 O O . GLU A 1 87 ? 1.854 -2.593 -29.436 1.00 85.00 87 GLU A O 1
ATOM 673 N N . ASP A 1 88 ? 1.643 -3.108 -27.270 1.00 88.31 88 ASP A N 1
ATOM 674 C CA . ASP A 1 88 ? 3.033 -3.475 -27.011 1.00 88.31 88 ASP A CA 1
ATOM 675 C C . ASP A 1 88 ? 3.215 -4.960 -26.659 1.00 88.31 88 ASP A C 1
ATOM 677 O O . ASP A 1 88 ? 4.296 -5.352 -26.221 1.00 88.31 88 ASP A O 1
ATOM 681 N N . GLU A 1 89 ? 2.207 -5.818 -26.883 1.00 92.44 89 GLU A N 1
ATOM 682 C CA . GLU A 1 89 ? 2.286 -7.253 -26.555 1.00 92.44 89 GLU A CA 1
ATOM 683 C C . GLU A 1 89 ? 3.412 -7.969 -27.316 1.00 92.44 89 GLU A C 1
ATOM 685 O O . GLU A 1 89 ? 3.954 -8.971 -26.852 1.00 92.44 89 GLU A O 1
ATOM 690 N N . HIS A 1 90 ? 3.767 -7.445 -28.491 1.00 92.25 90 HIS A N 1
ATOM 691 C CA . HIS A 1 90 ? 4.860 -7.939 -29.323 1.00 92.25 90 HIS A CA 1
ATOM 692 C C . HIS A 1 90 ? 6.249 -7.544 -28.797 1.00 92.25 90 HIS A C 1
ATOM 694 O O . HIS A 1 90 ? 7.250 -8.088 -29.262 1.00 92.25 90 HIS A O 1
ATOM 700 N N . ILE A 1 91 ? 6.324 -6.609 -27.846 1.00 93.06 91 ILE A N 1
ATOM 701 C CA . ILE A 1 91 ? 7.575 -6.135 -27.260 1.00 93.06 91 ILE A CA 1
ATOM 702 C C . ILE A 1 91 ? 7.930 -7.030 -26.060 1.00 93.06 91 ILE A C 1
ATOM 704 O O . ILE A 1 91 ? 7.122 -7.183 -25.132 1.00 93.06 91 ILE A O 1
ATOM 708 N N . PRO A 1 92 ? 9.136 -7.621 -26.014 1.00 94.88 92 PRO A N 1
ATOM 709 C CA . PRO A 1 92 ? 9.562 -8.438 -24.884 1.00 94.88 92 PRO A CA 1
ATOM 710 C C . PRO A 1 92 ? 9.491 -7.688 -23.536 1.00 94.88 92 PRO A C 1
ATOM 712 O O . PRO A 1 92 ? 9.746 -6.483 -23.487 1.00 94.88 92 PRO A O 1
ATOM 715 N N . PRO A 1 93 ? 9.188 -8.377 -22.414 1.00 93.69 93 PRO A N 1
ATOM 716 C CA . PRO A 1 93 ? 9.118 -7.756 -21.084 1.00 93.69 93 PRO A CA 1
ATOM 717 C C . PRO A 1 93 ? 10.379 -6.965 -20.689 1.00 93.69 93 PRO A C 1
ATOM 719 O O . PRO A 1 93 ? 10.281 -5.921 -20.051 1.00 93.69 93 PRO A O 1
ATOM 722 N N . GLU A 1 94 ? 11.562 -7.443 -21.085 1.00 94.50 94 GLU A N 1
ATOM 723 C CA . GLU A 1 94 ? 12.840 -6.771 -20.818 1.00 94.50 94 GLU A CA 1
ATOM 724 C C . GLU A 1 94 ? 12.947 -5.421 -21.539 1.00 94.50 94 GLU A C 1
ATOM 726 O O . GLU A 1 94 ? 13.290 -4.417 -20.918 1.00 94.50 94 GLU A O 1
ATOM 731 N N . GLU A 1 95 ? 12.572 -5.367 -22.818 1.00 93.94 95 GLU A N 1
ATOM 732 C CA . GLU A 1 95 ? 12.570 -4.127 -23.601 1.00 93.94 95 GLU A CA 1
ATOM 733 C C . GLU A 1 95 ? 11.540 -3.121 -23.070 1.00 93.94 95 GLU A C 1
ATOM 735 O O . GLU A 1 95 ? 11.824 -1.923 -22.984 1.00 93.94 95 GLU A O 1
ATOM 740 N N . ARG A 1 96 ? 10.365 -3.597 -22.635 1.00 93.06 96 ARG A N 1
ATOM 741 C CA . ARG A 1 96 ? 9.345 -2.743 -22.001 1.00 93.06 96 ARG A CA 1
ATOM 742 C C . ARG A 1 96 ? 9.851 -2.127 -20.703 1.00 93.06 96 ARG A C 1
ATOM 744 O O . ARG A 1 96 ? 9.682 -0.926 -20.498 1.00 93.06 96 ARG A O 1
ATOM 751 N N . ARG A 1 97 ? 10.558 -2.909 -19.885 1.00 93.00 97 ARG A N 1
ATOM 752 C CA . ARG A 1 97 ? 11.190 -2.429 -18.654 1.00 93.00 97 ARG A CA 1
ATOM 753 C C . ARG A 1 97 ? 12.233 -1.347 -18.935 1.00 93.00 97 ARG A C 1
ATOM 755 O O . ARG A 1 97 ? 12.203 -0.311 -18.278 1.00 93.00 97 ARG A O 1
ATOM 762 N N . VAL A 1 98 ? 13.123 -1.555 -19.910 1.00 92.12 98 VAL A N 1
ATOM 763 C CA . VAL A 1 98 ? 14.135 -0.551 -20.300 1.00 92.12 98 VAL A CA 1
ATOM 764 C C . VAL A 1 98 ? 13.460 0.753 -20.717 1.00 92.12 98 VAL A C 1
ATOM 766 O O . VAL A 1 98 ? 13.750 1.806 -20.150 1.00 92.12 98 VAL A O 1
ATOM 769 N N . LYS A 1 99 ? 12.488 0.676 -21.630 1.00 89.56 99 LYS A N 1
ATOM 770 C CA . LYS A 1 99 ? 11.733 1.843 -22.099 1.00 89.56 99 LYS A CA 1
ATOM 771 C C . LYS A 1 99 ? 11.000 2.556 -20.961 1.00 89.56 99 LYS A C 1
ATOM 773 O O . LYS A 1 99 ? 10.962 3.783 -20.921 1.00 89.56 99 LYS A O 1
ATOM 778 N N . ALA A 1 100 ? 10.415 1.808 -20.028 1.00 89.75 100 ALA A N 1
ATOM 779 C CA . ALA A 1 100 ? 9.773 2.390 -18.859 1.00 89.75 100 ALA A CA 1
ATOM 780 C C . ALA A 1 100 ? 10.784 3.153 -17.995 1.00 89.75 100 ALA A C 1
ATOM 782 O O . ALA A 1 100 ? 10.532 4.310 -17.674 1.00 89.75 100 ALA A O 1
ATOM 783 N N . PHE A 1 101 ? 11.948 2.576 -17.687 1.00 89.00 101 PHE A N 1
ATOM 784 C CA . PHE A 1 101 ? 12.981 3.261 -16.902 1.00 89.00 101 PHE A CA 1
ATOM 785 C C . PHE A 1 101 ? 13.515 4.535 -17.569 1.00 89.00 101 PHE A C 1
ATOM 787 O O . PHE A 1 101 ? 13.821 5.495 -16.865 1.00 89.00 101 PHE A O 1
ATOM 794 N N . GLU A 1 102 ? 13.577 4.587 -18.901 1.00 89.19 102 GLU A N 1
ATOM 795 C CA . GLU A 1 102 ? 13.921 5.816 -19.631 1.00 89.19 102 GLU A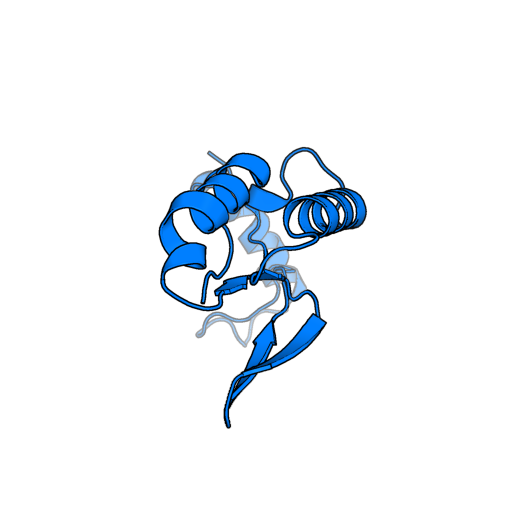 CA 1
ATOM 796 C C . GLU A 1 102 ? 12.851 6.908 -19.478 1.00 89.19 102 GLU A C 1
ATOM 798 O O . GLU A 1 102 ? 13.162 8.096 -19.384 1.00 89.19 102 GLU A O 1
ATOM 803 N N . LEU A 1 103 ? 11.573 6.522 -19.454 1.00 87.50 103 LEU A N 1
ATOM 804 C CA . LEU A 1 103 ? 10.452 7.459 -19.454 1.00 87.50 103 LEU A CA 1
ATOM 805 C C . LEU A 1 103 ? 10.027 7.901 -18.051 1.00 87.50 103 LEU A C 1
ATOM 807 O O . LEU A 1 103 ? 9.640 9.060 -17.891 1.00 87.50 103 LEU A O 1
ATOM 811 N N . VAL A 1 104 ? 10.097 7.015 -17.053 1.00 87.69 104 VAL A N 1
ATOM 812 C CA . VAL A 1 104 ? 9.591 7.220 -15.682 1.00 87.69 104 VAL A CA 1
ATOM 813 C C . VAL A 1 104 ? 10.033 8.562 -15.084 1.00 87.69 104 VAL A C 1
ATOM 815 O O . VAL A 1 104 ? 9.141 9.321 -14.706 1.00 87.69 104 VAL A O 1
ATOM 818 N N . PRO A 1 105 ? 11.327 8.949 -15.095 1.00 85.19 105 PRO A N 1
ATOM 819 C CA . PRO A 1 105 ? 11.764 10.217 -14.497 1.00 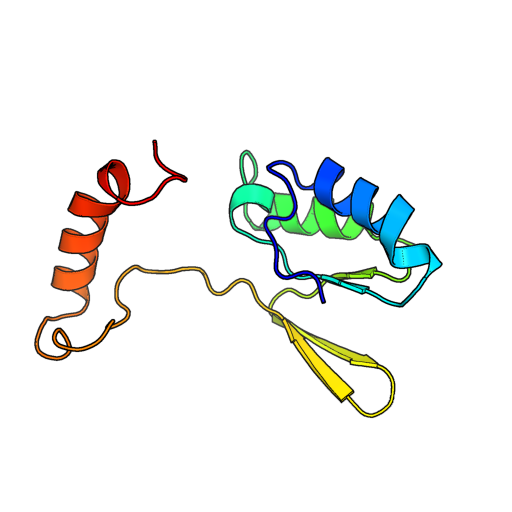85.19 105 PRO A CA 1
ATOM 820 C C . PRO A 1 105 ? 11.132 11.462 -15.137 1.00 85.19 105 PRO A C 1
ATOM 822 O O . PRO A 1 105 ? 10.994 12.502 -14.506 1.00 85.19 105 PRO A O 1
ATOM 825 N N . SER A 1 106 ? 10.746 11.374 -16.413 1.00 85.88 106 SER A N 1
ATOM 826 C CA . SER A 1 106 ? 10.161 12.499 -17.156 1.00 85.88 106 SER A CA 1
ATOM 827 C C . SER A 1 106 ? 8.631 12.475 -17.208 1.00 85.88 106 SER A C 1
ATOM 829 O O . SER A 1 106 ? 8.010 13.495 -17.514 1.00 85.88 106 SER A O 1
ATOM 831 N N . ARG A 1 107 ? 8.013 11.316 -16.951 1.00 83.62 107 ARG A N 1
ATOM 832 C CA . ARG A 1 107 ? 6.579 11.077 -17.170 1.00 83.62 107 ARG A CA 1
ATOM 833 C C . ARG A 1 107 ? 5.794 10.786 -15.896 1.00 83.62 107 ARG A C 1
ATOM 835 O O . ARG A 1 107 ? 4.585 11.006 -15.905 1.00 83.62 107 ARG A O 1
ATOM 842 N N . MET A 1 108 ? 6.430 10.309 -14.827 1.00 81.75 108 MET A N 1
ATOM 843 C CA . MET A 1 108 ? 5.763 10.015 -13.557 1.00 81.75 108 MET A CA 1
ATOM 844 C C . MET A 1 108 ? 6.035 11.123 -12.543 1.00 81.75 108 MET A C 1
ATOM 846 O O . MET A 1 108 ? 7.184 11.447 -12.260 1.00 81.75 108 MET A O 1
ATOM 850 N N . LYS A 1 109 ? 4.958 11.692 -11.989 1.00 74.62 109 LYS A N 1
ATOM 851 C CA . LYS A 1 109 ? 5.027 12.795 -11.016 1.00 74.62 109 LYS A CA 1
ATOM 852 C C . LYS A 1 109 ? 5.801 12.430 -9.752 1.00 74.62 109 LYS A C 1
ATOM 854 O O . LYS A 1 109 ? 6.434 13.300 -9.174 1.00 74.62 109 LYS A O 1
ATOM 859 N N . ASP A 1 110 ? 5.781 11.159 -9.372 1.00 76.31 110 ASP A N 1
ATOM 860 C CA . ASP A 1 110 ? 6.417 10.671 -8.145 1.00 76.31 110 ASP A CA 1
ATOM 861 C C . ASP A 1 110 ? 7.956 10.671 -8.227 1.00 76.31 110 ASP A C 1
ATOM 863 O O . ASP A 1 110 ? 8.625 10.433 -7.223 1.00 76.31 110 ASP A O 1
ATOM 867 N N . PHE A 1 111 ? 8.513 10.935 -9.417 1.00 69.25 111 PHE A N 1
ATOM 868 C CA . PHE A 1 111 ? 9.949 10.948 -9.712 1.00 69.25 111 PHE A CA 1
ATOM 869 C C . PHE A 1 111 ? 10.469 12.322 -10.179 1.00 69.25 111 PHE A C 1
ATOM 871 O O . PHE A 1 111 ? 11.605 12.400 -10.652 1.00 69.25 111 PHE A O 1
ATOM 878 N N . GLN A 1 112 ? 9.652 13.379 -10.082 1.00 57.38 112 GLN A N 1
ATOM 879 C CA . GLN A 1 112 ? 10.026 14.759 -10.435 1.00 57.38 112 GLN A CA 1
ATOM 880 C C . GLN A 1 112 ? 10.524 15.573 -9.241 1.00 57.38 112 GLN A C 1
ATOM 882 O O . GLN A 1 112 ? 10.071 15.316 -8.104 1.00 57.38 112 GLN A O 1
#

pLDDT: mean 93.31, std 6.33, range [57.38, 98.38]

Foldseek 3Di:
DAEACPDLELLVVLVCCQVPPQVPDQAEDEHDPSCCPPHDPVGSVVVNCVSCPPGSYHYAAQDWDDDPNDIDGYHDPDDCQQDDPPPCPVPHSVRSSVVCVVCCCPPPPVND

Radius of gyration: 16.81 Å; chains: 1; bounding box: 35×26×48 Å

InterPro domains:
  IPR004843 Calcineurin-like, phosphoesterase domain [PF00149] (2-45)
  IPR029052 Metallo-dependent phosphatase-like [G3DSA:3.60.21.10] (1-107)
  IPR029052 Metallo-dependent phosphatase-like [SSF56300] (2-84)

Organism: NCBI:txid348824

Secondary structure (DSSP, 8-state):
-EES-SSSSHHHHHHHIIIIIGGGS-EEEE--GGGGTTS-HHHHHHHHHHHTTTSSEEE-SSEEEEETTEEEEE------S----SS-TTS-HHHHHHHHHHHHHHH-GGG-

Sequence (112 aa):
MCAGDITNFIDDSISYIRRVIEPKMPVVLVLGNHDFYGSSISGALERARRLVEGSQIHLLENETVTIGDCRFIGATLWTDFAVSVGEDEHIPPEERRVKAFELVPSRMKDFQ